Protein AF-A0A165KEB1-F1 (afdb_monomer_lite)

Secondary structure (DSSP, 8-state):
--HHHHTS-HHHHHHHHHHHTT--EEEEEEEEEEEETTEEEEEEEEEEEEE--HHHHHHHHHHHHHHS---

Radius of gyration: 19.16 Å; chains: 1; bounding box: 36×39×51 Å

InterPro domains:
  IPR012340 Nucleic acid-binding, OB-fold [G3DSA:2.40.50.140] (1-68)
  IPR012340 Nucleic acid-binding, OB-fold [SSF50249] (1-68)
  IPR013955 Replication factor A, C-terminal [PF08646] (7-61)

Foldseek 3Di:
DDPVVLPPDPVVNVVVVVVVPPADWDWDWDWDFDQDPNDTDIDIDTPDIGH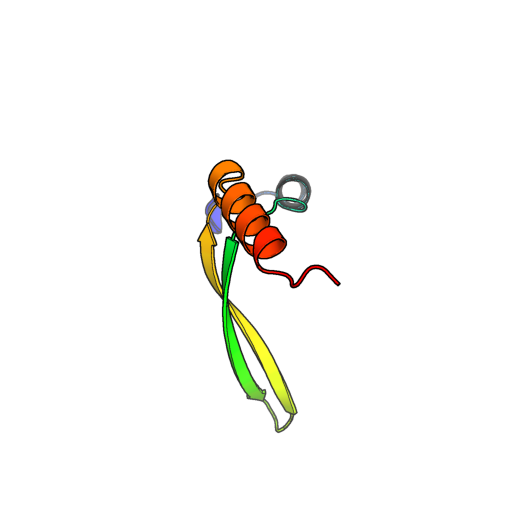DDCVVVVVVVVVVVVPDDDD

Structure (mmCIF, N/CA/C/O backbone):
data_AF-A0A165KEB1-F1
#
_entry.id   AF-A0A165KEB1-F1
#
loop_
_atom_site.group_PDB
_atom_site.id
_atom_site.type_symbol
_atom_site.label_atom_id
_atom_site.label_alt_id
_atom_site.label_comp_id
_atom_site.label_asym_id
_atom_site.label_entity_id
_atom_site.label_seq_id
_atom_site.pdbx_PDB_ins_code
_atom_site.Cartn_x
_atom_site.Cartn_y
_atom_site.Cartn_z
_atom_site.occupancy
_atom_site.B_iso_or_equiv
_atom_site.auth_seq_id
_atom_site.auth_comp_id
_atom_site.auth_asym_id
_atom_site.auth_atom_id
_atom_site.pdbx_PDB_model_num
ATOM 1 N N . MET A 1 1 ? 3.788 9.970 -14.439 1.00 66.25 1 MET A N 1
ATOM 2 C CA . MET A 1 1 ? 4.976 9.639 -15.238 1.00 66.25 1 MET A CA 1
ATOM 3 C C . MET A 1 1 ? 4.705 8.333 -15.940 1.00 66.25 1 MET A C 1
ATOM 5 O O . MET A 1 1 ? 4.284 7.382 -15.282 1.00 66.25 1 MET A O 1
ATOM 9 N N . SER A 1 2 ? 4.824 8.327 -17.261 1.00 79.50 2 SER A N 1
ATOM 10 C CA . SER A 1 2 ? 4.729 7.109 -18.064 1.00 79.50 2 SER A CA 1
ATOM 11 C C . SER A 1 2 ? 6.048 6.324 -18.000 1.00 79.50 2 SER A C 1
ATOM 13 O O . SER A 1 2 ? 7.083 6.868 -17.619 1.00 79.50 2 SER A O 1
ATOM 15 N N . ALA A 1 3 ? 6.022 5.031 -18.337 1.00 78.31 3 ALA A N 1
ATOM 16 C CA . ALA A 1 3 ? 7.237 4.208 -18.341 1.00 78.31 3 ALA A CA 1
ATOM 17 C C . ALA A 1 3 ? 8.292 4.729 -19.338 1.00 78.31 3 ALA A C 1
ATOM 19 O O . ALA A 1 3 ? 9.483 4.638 -19.063 1.00 78.31 3 ALA A O 1
ATOM 20 N N . ASP A 1 4 ? 7.841 5.325 -20.445 1.00 78.56 4 ASP A N 1
ATOM 21 C CA . ASP A 1 4 ? 8.695 5.919 -21.480 1.00 78.56 4 ASP A CA 1
ATOM 22 C C . ASP A 1 4 ? 9.424 7.181 -20.982 1.00 78.56 4 ASP A C 1
ATOM 24 O O . ASP A 1 4 ? 10.591 7.405 -21.288 1.00 78.56 4 ASP A O 1
ATOM 28 N N . GLU A 1 5 ? 8.763 7.981 -20.139 1.00 76.38 5 GLU A N 1
ATOM 29 C CA . GLU A 1 5 ? 9.360 9.170 -19.517 1.00 76.38 5 GLU A CA 1
ATOM 30 C C . GLU A 1 5 ? 10.438 8.818 -18.486 1.00 76.38 5 GLU A C 1
ATOM 32 O O . GLU A 1 5 ? 11.391 9.571 -18.322 1.00 76.38 5 GLU A O 1
ATOM 37 N N . LEU A 1 6 ? 10.306 7.677 -17.801 1.00 75.44 6 LEU A N 1
ATOM 38 C CA . LEU A 1 6 ? 11.241 7.257 -16.756 1.00 75.44 6 LEU A CA 1
ATOM 39 C C . LEU A 1 6 ? 12.572 6.737 -17.327 1.00 75.44 6 LEU A C 1
ATOM 41 O O . LEU A 1 6 ? 13.586 6.819 -16.653 1.00 75.44 6 LEU A O 1
ATOM 45 N N . GLN A 1 7 ? 12.622 6.231 -18.560 1.00 76.00 7 GLN A N 1
ATOM 46 C CA . GLN A 1 7 ? 13.849 5.627 -19.109 1.00 76.00 7 GLN A CA 1
ATOM 47 C C . GLN A 1 7 ? 14.904 6.628 -19.610 1.00 76.00 7 GLN A C 1
ATOM 49 O O . GLN A 1 7 ? 15.981 6.201 -20.021 1.00 76.00 7 GLN A O 1
ATOM 54 N N . LYS A 1 8 ? 14.608 7.932 -19.638 1.00 75.81 8 LYS A N 1
ATOM 55 C CA . LYS A 1 8 ? 15.470 8.920 -20.307 1.00 75.81 8 LYS A CA 1
ATOM 56 C C . LYS A 1 8 ? 16.661 9.403 -19.479 1.00 75.81 8 LYS A C 1
ATOM 58 O O . LYS A 1 8 ? 17.698 9.656 -20.081 1.00 75.81 8 LYS A O 1
ATOM 63 N N . ASP A 1 9 ? 16.539 9.489 -18.153 1.00 73.88 9 ASP A N 1
ATOM 64 C CA . ASP A 1 9 ? 17.553 10.125 -17.300 1.00 73.88 9 ASP A CA 1
ATOM 65 C C . ASP A 1 9 ? 17.790 9.363 -15.980 1.00 73.88 9 ASP A C 1
ATOM 67 O O . ASP A 1 9 ? 17.031 9.484 -15.017 1.00 73.88 9 ASP A O 1
ATOM 71 N N . ASP A 1 10 ? 18.895 8.611 -15.907 1.00 74.62 10 ASP A N 1
ATOM 72 C CA . ASP A 1 10 ? 19.254 7.763 -14.753 1.00 74.62 10 ASP A CA 1
ATOM 73 C C . ASP A 1 10 ? 19.466 8.536 -13.436 1.00 74.62 10 ASP A C 1
ATOM 75 O O . ASP A 1 10 ? 19.205 8.019 -12.350 1.00 74.62 10 ASP A O 1
ATOM 79 N N . SER A 1 11 ? 19.923 9.789 -13.493 1.00 75.62 11 SER A N 1
ATOM 80 C CA . SER A 1 11 ? 20.140 10.622 -12.299 1.00 75.62 11 SER A CA 1
ATOM 81 C C . SER A 1 11 ? 18.837 11.195 -11.726 1.00 75.62 11 SER A C 1
ATOM 83 O O . SER A 1 11 ? 18.698 11.356 -10.508 1.00 75.62 11 SER A O 1
ATOM 85 N N . GLU A 1 12 ? 17.860 11.485 -12.586 1.00 76.75 12 GLU A N 1
ATOM 86 C CA . GLU A 1 12 ? 16.536 11.957 -12.176 1.00 76.75 12 GLU A CA 1
ATOM 87 C C . GLU A 1 12 ? 15.682 10.806 -11.632 1.00 76.75 12 GLU A C 1
ATOM 89 O O . GLU A 1 12 ? 14.924 10.997 -10.673 1.00 76.75 12 GLU A O 1
ATOM 94 N N . LEU A 1 13 ? 15.885 9.591 -12.156 1.00 81.25 13 LEU A N 1
ATOM 95 C CA . LEU A 1 13 ? 15.241 8.368 -11.683 1.00 81.25 13 LEU A CA 1
ATOM 96 C C . LEU A 1 13 ? 15.413 8.151 -10.181 1.00 81.25 13 LEU A C 1
ATOM 98 O O . LEU A 1 13 ? 14.421 7.981 -9.470 1.00 81.25 13 LEU A O 1
ATOM 102 N N . ASP A 1 14 ? 16.645 8.207 -9.675 1.00 82.88 14 ASP A N 1
ATOM 103 C CA . ASP A 1 14 ? 16.931 8.004 -8.250 1.00 82.88 14 ASP A CA 1
ATOM 104 C C . ASP A 1 14 ? 16.154 8.978 -7.359 1.00 82.88 14 ASP A C 1
ATOM 106 O O . ASP A 1 14 ? 15.680 8.618 -6.278 1.00 82.88 14 ASP A O 1
ATOM 110 N N . THR A 1 15 ? 15.997 10.220 -7.812 1.00 83.31 15 THR A N 1
ATOM 111 C CA . THR A 1 15 ? 15.264 11.254 -7.076 1.00 83.31 15 THR A CA 1
ATOM 112 C C . THR A 1 15 ? 13.761 10.984 -7.104 1.00 83.31 15 THR A C 1
ATOM 114 O O . THR A 1 15 ? 13.090 11.075 -6.073 1.00 83.31 15 THR A O 1
ATOM 117 N N . VAL A 1 16 ? 13.220 10.592 -8.259 1.00 84.94 16 VAL A N 1
ATOM 118 C CA . VAL A 1 16 ? 11.805 10.227 -8.409 1.00 84.94 16 VAL A CA 1
ATOM 119 C C . VAL A 1 16 ? 11.463 8.993 -7.572 1.00 84.94 16 VAL A C 1
ATOM 121 O O . VAL A 1 16 ? 10.456 9.005 -6.860 1.00 84.94 16 VAL A O 1
ATOM 124 N N . PHE A 1 17 ? 12.310 7.961 -7.581 1.00 85.06 17 PHE A N 1
ATOM 125 C CA . PHE A 1 17 ? 12.122 6.771 -6.753 1.00 85.06 17 PHE A CA 1
ATOM 126 C C . PHE A 1 17 ? 12.186 7.104 -5.263 1.00 85.06 17 PHE A C 1
ATOM 128 O O . PHE A 1 17 ? 11.291 6.701 -4.519 1.00 85.06 17 PHE A O 1
ATOM 135 N N . LYS A 1 18 ? 13.162 7.912 -4.825 1.00 86.38 18 LYS A N 1
ATOM 136 C CA . LYS A 1 18 ? 13.233 8.390 -3.432 1.00 86.38 18 LYS A CA 1
ATOM 137 C C . LYS A 1 18 ? 11.961 9.134 -3.014 1.00 86.38 18 LYS A C 1
ATOM 139 O O . LYS A 1 18 ? 11.464 8.901 -1.920 1.00 86.38 18 LYS A O 1
ATOM 144 N N . ASN A 1 19 ? 11.395 9.958 -3.895 1.00 84.81 19 ASN A N 1
ATOM 145 C CA . ASN A 1 19 ? 10.157 10.703 -3.637 1.00 84.81 19 ASN A CA 1
ATOM 146 C C . ASN A 1 19 ? 8.879 9.844 -3.697 1.00 84.81 19 ASN A C 1
ATOM 148 O O . ASN A 1 19 ? 7.821 10.259 -3.209 1.00 84.81 19 ASN A O 1
ATOM 152 N N . ALA A 1 20 ? 8.923 8.688 -4.359 1.00 84.19 20 ALA A N 1
ATOM 153 C CA . ALA A 1 20 ? 7.808 7.747 -4.416 1.00 84.19 20 ALA A CA 1
ATOM 154 C C . ALA A 1 20 ? 7.749 6.852 -3.168 1.00 84.19 20 ALA A C 1
ATOM 156 O O . ALA A 1 20 ? 6.658 6.484 -2.726 1.00 84.19 20 ALA A O 1
ATOM 157 N N 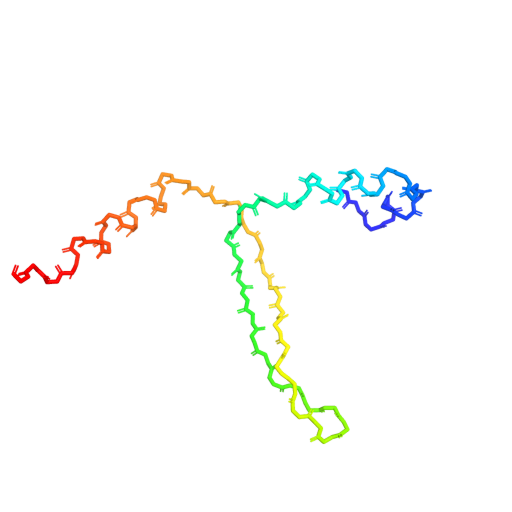. VAL A 1 21 ? 8.909 6.532 -2.592 1.00 86.00 21 VAL A N 1
ATOM 158 C CA . VAL A 1 21 ? 9.035 5.746 -1.360 1.00 86.00 21 VAL A CA 1
ATOM 159 C C . VAL A 1 21 ? 8.497 6.533 -0.156 1.00 86.00 21 VAL A C 1
ATOM 161 O O . VAL A 1 21 ? 8.624 7.751 -0.076 1.00 86.00 21 VAL A O 1
ATOM 164 N N . GLY A 1 22 ? 7.872 5.830 0.794 1.00 82.56 22 GLY A N 1
ATOM 165 C CA . GLY A 1 22 ? 7.366 6.416 2.045 1.00 82.56 22 GLY A CA 1
ATOM 166 C C . GLY A 1 22 ? 5.938 6.966 1.980 1.00 82.56 22 GLY A C 1
ATOM 167 O O . GLY A 1 22 ? 5.448 7.507 2.967 1.00 82.56 22 GLY A O 1
ATOM 168 N N . LYS A 1 23 ? 5.250 6.815 0.845 1.00 86.06 23 LYS A N 1
ATOM 169 C CA . LYS A 1 23 ? 3.833 7.173 0.709 1.00 86.06 23 LYS A CA 1
ATOM 170 C C . LYS A 1 23 ? 2.933 5.989 1.060 1.00 86.06 23 LYS A C 1
ATOM 172 O O . LYS A 1 23 ? 3.179 4.864 0.626 1.00 86.06 23 LYS A O 1
ATOM 177 N N . THR A 1 24 ? 1.870 6.258 1.811 1.00 87.19 24 THR A N 1
ATOM 178 C CA . THR A 1 24 ? 0.867 5.255 2.189 1.00 87.19 24 THR A CA 1
ATOM 179 C C . THR A 1 24 ? -0.253 5.217 1.156 1.00 87.19 24 THR A C 1
ATOM 181 O O . THR A 1 24 ? -0.767 6.260 0.753 1.00 87.19 24 THR A O 1
ATOM 184 N N . PHE A 1 25 ? -0.650 4.013 0.746 1.00 88.50 25 PHE A N 1
ATOM 185 C CA . PHE A 1 25 ? -1.725 3.792 -0.217 1.00 88.50 25 PHE A CA 1
ATOM 186 C C . PHE A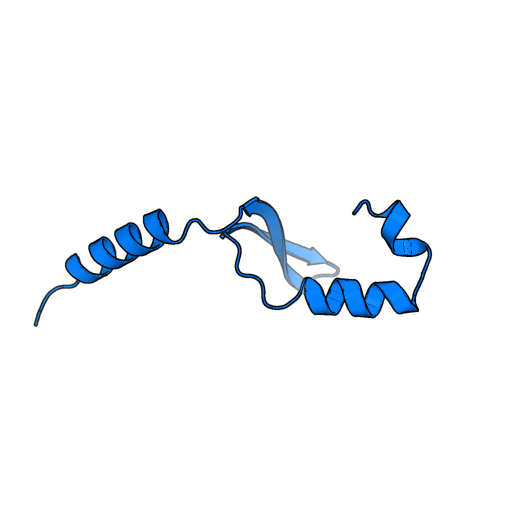 1 25 ? -2.598 2.615 0.199 1.00 88.50 25 PHE A C 1
ATOM 188 O O . PHE A 1 25 ? -2.114 1.648 0.789 1.00 88.50 25 PHE A O 1
ATOM 195 N N . LEU A 1 26 ? -3.868 2.665 -0.195 1.00 88.81 26 LEU A N 1
ATOM 196 C CA . LEU A 1 26 ? -4.747 1.506 -0.171 1.00 88.81 26 LEU A CA 1
ATOM 197 C C . LEU A 1 26 ? -4.472 0.675 -1.426 1.00 88.81 26 LEU A C 1
ATOM 199 O O . LEU A 1 26 ? -4.679 1.139 -2.551 1.00 88.81 26 LEU A O 1
ATOM 203 N N . VAL A 1 27 ? -3.978 -0.548 -1.239 1.00 90.19 27 VAL A N 1
ATOM 204 C CA . VAL A 1 27 ? -3.608 -1.450 -2.335 1.00 90.19 27 VAL A CA 1
ATOM 205 C C . VAL A 1 27 ? -4.503 -2.683 -2.348 1.00 90.19 27 VAL A C 1
ATOM 207 O O . VAL A 1 27 ? -4.550 -3.458 -1.397 1.00 90.19 27 VAL A O 1
ATOM 210 N N . SER A 1 28 ? -5.208 -2.902 -3.455 1.00 89.31 28 SER A N 1
ATOM 211 C CA . SER A 1 28 ? -5.930 -4.154 -3.678 1.00 89.31 28 SER A CA 1
ATOM 212 C C . SER A 1 28 ? -4.956 -5.181 -4.247 1.00 89.31 28 SER A C 1
ATOM 214 O O . SER A 1 28 ? -4.554 -5.081 -5.408 1.00 89.31 28 SER A O 1
ATOM 216 N N . CYS A 1 29 ? -4.560 -6.158 -3.433 1.00 89.81 29 CYS A N 1
ATOM 217 C CA . CYS A 1 29 ? -3.605 -7.196 -3.812 1.00 89.81 29 CYS A CA 1
ATOM 218 C C . CYS A 1 29 ? -4.311 -8.526 -4.106 1.00 89.81 29 CYS A C 1
ATOM 220 O O . CYS A 1 29 ? -5.214 -8.941 -3.382 1.00 89.81 29 CYS A O 1
ATOM 222 N N . ARG A 1 30 ? -3.875 -9.215 -5.164 1.00 86.44 30 ARG A N 1
ATOM 223 C CA . ARG A 1 30 ? -4.231 -10.602 -5.463 1.00 86.44 30 ARG A CA 1
ATOM 224 C C . ARG A 1 30 ? -2.996 -11.470 -5.295 1.00 86.44 30 ARG A C 1
ATOM 226 O O . ARG A 1 30 ? -1.980 -11.250 -5.959 1.00 86.44 30 ARG A O 1
ATOM 233 N N . VAL A 1 31 ? -3.125 -12.489 -4.458 1.00 88.12 31 VAL A N 1
ATOM 234 C CA . VAL A 1 31 ? -2.075 -13.477 -4.219 1.00 88.12 31 VAL A CA 1
ATOM 235 C C . VAL A 1 31 ? -2.367 -14.714 -5.052 1.00 88.12 31 VAL A C 1
ATOM 237 O O . VAL A 1 31 ? -3.493 -15.212 -5.060 1.00 88.12 31 VAL A O 1
ATOM 240 N N . LYS A 1 32 ? -1.361 -15.192 -5.780 1.00 89.06 32 LYS A N 1
ATOM 241 C CA . LYS A 1 32 ? -1.406 -16.481 -6.470 1.00 89.06 32 LYS A CA 1
ATOM 242 C C . LYS A 1 32 ? -0.148 -17.264 -6.136 1.00 89.06 32 LYS A C 1
ATOM 244 O O . LYS A 1 32 ? 0.944 -16.700 -6.115 1.00 89.06 32 LYS A O 1
ATOM 249 N N . GLN A 1 33 ? -0.315 -18.553 -5.882 1.00 86.81 33 GLN A N 1
ATOM 250 C CA . GLN A 1 33 ? 0.799 -19.483 -5.803 1.00 86.81 33 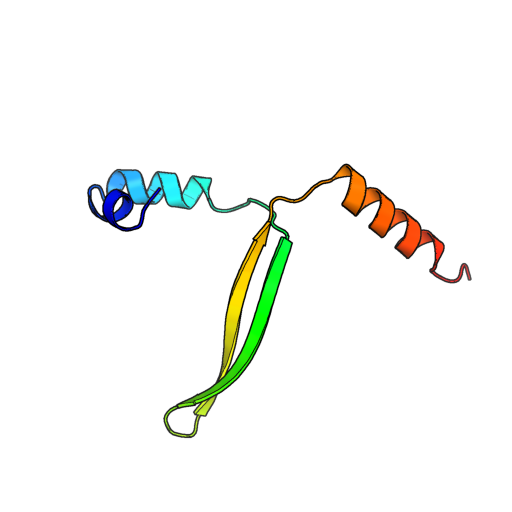GLN A CA 1
ATOM 251 C C . GLN A 1 33 ? 1.119 -19.935 -7.226 1.00 86.81 3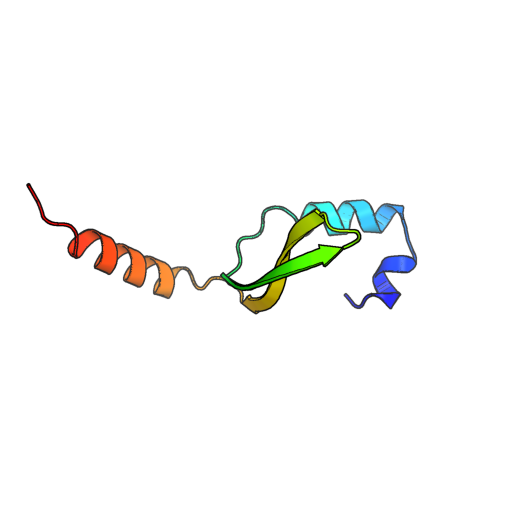3 GLN A C 1
ATOM 253 O O . GLN A 1 33 ? 0.273 -20.524 -7.895 1.00 86.81 33 GLN A O 1
ATOM 258 N N . ASP A 1 34 ? 2.306 -19.573 -7.692 1.00 83.31 34 ASP A N 1
ATOM 259 C CA . ASP A 1 34 ? 2.833 -19.938 -9.001 1.00 83.31 34 ASP A CA 1
ATOM 260 C C . ASP A 1 34 ? 3.970 -20.930 -8.753 1.00 83.31 34 ASP A C 1
ATOM 262 O O . ASP A 1 34 ? 4.842 -20.675 -7.918 1.00 83.31 34 ASP A O 1
ATOM 266 N N . THR A 1 35 ? 3.939 -22.080 -9.417 1.00 84.62 35 THR A N 1
ATOM 267 C CA . THR A 1 35 ? 5.006 -23.077 -9.305 1.00 84.62 35 THR A CA 1
ATOM 268 C C . THR A 1 35 ? 5.867 -22.971 -10.551 1.00 84.62 35 THR A C 1
ATOM 270 O O . THR A 1 35 ? 5.388 -23.225 -11.656 1.00 84.62 35 THR A O 1
ATOM 273 N N . TYR A 1 36 ? 7.128 -22.581 -10.380 1.00 82.19 36 TYR A N 1
ATOM 274 C CA . TYR A 1 36 ? 8.101 -22.537 -11.466 1.00 82.19 36 TYR A CA 1
ATOM 275 C C . TYR A 1 36 ? 9.224 -23.515 -11.142 1.00 82.19 36 TYR A C 1
ATOM 277 O O . TYR A 1 36 ? 9.842 -23.399 -10.089 1.00 82.19 36 TYR A O 1
ATOM 285 N N . ASN A 1 37 ? 9.482 -24.468 -12.041 1.00 84.69 37 ASN A N 1
ATOM 286 C CA . ASN A 1 37 ? 10.518 -25.492 -11.864 1.00 84.69 37 ASN A CA 1
ATOM 287 C C . ASN A 1 37 ? 10.361 -26.297 -10.553 1.00 84.69 37 ASN A C 1
ATOM 289 O O . ASN A 1 37 ? 11.330 -26.503 -9.829 1.00 84.69 37 ASN A O 1
ATOM 293 N N . ASP A 1 38 ? 9.117 -26.675 -10.230 1.00 83.44 38 ASP A N 1
ATOM 294 C CA . ASP A 1 38 ? 8.711 -27.389 -9.006 1.00 83.44 38 ASP A CA 1
ATOM 295 C C . ASP A 1 38 ? 8.941 -26.649 -7.673 1.00 83.44 38 ASP A C 1
ATOM 297 O O . ASP A 1 38 ? 8.582 -27.164 -6.613 1.00 83.44 38 ASP A O 1
ATOM 301 N N . GLU A 1 39 ? 9.421 -25.401 -7.699 1.00 86.75 39 GLU A N 1
ATOM 302 C CA . GLU A 1 39 ? 9.462 -24.534 -6.522 1.00 86.75 39 GLU A CA 1
ATOM 303 C C . GLU A 1 39 ? 8.162 -23.714 -6.404 1.00 86.75 39 GLU A C 1
ATOM 305 O O . GLU A 1 39 ? 7.866 -22.874 -7.266 1.00 86.75 39 GLU A O 1
ATOM 310 N N . PRO A 1 40 ? 7.352 -23.917 -5.346 1.00 85.94 40 PRO A N 1
ATOM 311 C CA . PRO A 1 40 ? 6.163 -23.109 -5.118 1.00 85.94 40 PRO A CA 1
ATOM 312 C C . PRO A 1 40 ? 6.556 -21.713 -4.623 1.00 85.94 40 PRO A C 1
ATOM 314 O O . PRO A 1 40 ? 7.110 -21.558 -3.534 1.00 85.94 40 PRO A O 1
ATOM 317 N N . ARG A 1 41 ? 6.204 -20.670 -5.382 1.00 85.56 41 ARG A N 1
ATOM 318 C CA . ARG A 1 41 ? 6.420 -19.271 -4.993 1.00 85.56 41 ARG A CA 1
ATOM 319 C C . ARG A 1 41 ? 5.099 -18.511 -4.922 1.00 85.56 41 ARG A C 1
ATOM 321 O O . ARG A 1 41 ? 4.318 -18.475 -5.870 1.00 85.56 41 ARG A O 1
ATOM 328 N N . MET A 1 42 ? 4.860 -17.826 -3.806 1.00 87.62 42 MET A N 1
ATOM 329 C CA . MET A 1 42 ? 3.739 -16.889 -3.698 1.00 87.62 42 MET A CA 1
ATOM 330 C C . MET A 1 42 ? 4.080 -15.584 -4.419 1.00 87.62 42 MET A C 1
ATOM 332 O O . MET A 1 42 ? 5.060 -14.913 -4.085 1.00 87.62 42 MET A O 1
ATOM 336 N N . ARG A 1 43 ? 3.270 -15.211 -5.412 1.00 89.31 43 ARG A N 1
ATOM 337 C CA . ARG A 1 43 ? 3.377 -13.934 -6.122 1.00 89.31 43 ARG A CA 1
ATOM 338 C C . ARG A 1 43 ? 2.234 -13.016 -5.700 1.00 89.31 43 ARG A C 1
ATOM 340 O O . ARG A 1 43 ? 1.059 -13.333 -5.885 1.00 89.31 43 ARG A O 1
ATOM 347 N N . TYR A 1 44 ? 2.606 -11.857 -5.169 1.00 88.94 44 TYR A N 1
ATOM 348 C CA . TYR A 1 44 ? 1.697 -10.769 -4.826 1.00 88.94 44 TYR A CA 1
ATOM 349 C C . TYR A 1 44 ? 1.578 -9.842 -6.033 1.00 88.94 44 TYR A C 1
ATOM 351 O O . TYR A 1 44 ? 2.568 -9.271 -6.483 1.00 88.94 44 TYR A O 1
ATOM 359 N N . SER A 1 45 ? 0.378 -9.725 -6.588 1.00 89.44 45 SER A N 1
ATOM 360 C CA . SER A 1 45 ? 0.091 -8.840 -7.717 1.00 89.44 45 SER A CA 1
ATOM 361 C C . SER A 1 45 ? -0.843 -7.724 -7.272 1.00 89.44 45 SER A C 1
ATOM 363 O O . SER A 1 45 ? -1.904 -7.981 -6.705 1.00 89.44 45 SER A O 1
ATOM 365 N N . ILE A 1 46 ? -0.461 -6.474 -7.516 1.00 89.69 46 ILE A N 1
ATOM 366 C CA . ILE A 1 46 ? -1.289 -5.315 -7.177 1.00 89.69 46 ILE A CA 1
ATOM 367 C C . ILE A 1 46 ? -2.274 -5.091 -8.326 1.00 89.69 46 ILE A C 1
ATOM 369 O O . ILE A 1 46 ? -1.868 -4.931 -9.471 1.00 89.69 46 ILE A O 1
ATOM 373 N N . SER A 1 47 ? -3.571 -5.114 -8.025 1.00 89.94 47 SER A N 1
ATOM 374 C CA . SER A 1 47 ? -4.642 -4.898 -9.009 1.00 89.94 47 SER A CA 1
ATOM 375 C C . SER A 1 47 ? -5.074 -3.433 -9.085 1.00 89.94 47 SER A C 1
ATOM 377 O O . SER A 1 47 ? -5.405 -2.946 -10.161 1.00 89.94 47 SER A O 1
ATOM 379 N N . LYS A 1 48 ? -5.091 -2.724 -7.949 1.00 88.69 48 LYS A N 1
ATOM 380 C CA . LYS A 1 48 ? -5.497 -1.315 -7.862 1.00 88.69 48 LYS A CA 1
ATOM 381 C C . LYS A 1 48 ? -4.751 -0.619 -6.729 1.00 88.69 48 LYS A C 1
ATOM 383 O O . LYS A 1 48 ? -4.486 -1.238 -5.700 1.00 88.69 48 LYS A O 1
ATOM 388 N N . ILE A 1 49 ? -4.453 0.661 -6.925 1.00 90.12 49 ILE A N 1
ATOM 389 C CA . ILE A 1 49 ? -3.853 1.550 -5.927 1.00 90.12 49 ILE A CA 1
ATOM 390 C C . ILE A 1 49 ? -4.771 2.764 -5.782 1.00 90.12 49 ILE A C 1
ATOM 392 O O . ILE A 1 49 ? -5.216 3.320 -6.788 1.00 90.12 49 ILE A O 1
ATOM 396 N N . GLN A 1 50 ? -5.077 3.160 -4.549 1.00 90.75 50 GLN A N 1
ATOM 397 C CA . GLN A 1 50 ? -5.851 4.362 -4.238 1.00 90.75 50 GLN A CA 1
ATOM 398 C C . GLN A 1 50 ? -5.130 5.201 -3.173 1.00 90.75 50 GLN A C 1
ATOM 400 O O . GLN A 1 50 ? -4.495 4.630 -2.279 1.00 90.75 50 GLN A O 1
ATOM 405 N N . PRO A 1 51 ? -5.199 6.544 -3.256 1.00 88.88 51 PRO A N 1
ATOM 406 C CA . PRO A 1 51 ? -4.737 7.402 -2.172 1.00 88.88 51 PRO A CA 1
ATOM 407 C C . PRO A 1 51 ? -5.578 7.151 -0.917 1.00 88.88 51 PRO A C 1
ATOM 409 O O . PRO A 1 51 ? -6.762 6.830 -1.013 1.00 88.88 51 PRO A O 1
ATOM 412 N N . VAL A 1 52 ? -4.949 7.278 0.249 1.00 86.69 52 VAL A N 1
ATOM 413 C CA . VAL A 1 52 ? -5.618 7.110 1.543 1.00 86.69 52 VAL A CA 1
ATOM 414 C C . VAL A 1 52 ? -6.434 8.364 1.850 1.00 86.69 52 VAL A C 1
ATOM 416 O O . VAL A 1 52 ? -5.887 9.467 1.841 1.00 86.69 52 VAL A O 1
ATOM 419 N N . ASP A 1 53 ? -7.719 8.194 2.155 1.00 89.25 53 ASP A N 1
ATOM 420 C CA . ASP A 1 53 ? -8.541 9.245 2.755 1.00 89.25 53 ASP A CA 1
ATOM 421 C C . ASP A 1 53 ? -8.531 9.077 4.279 1.00 89.25 53 ASP A C 1
ATOM 423 O O . ASP A 1 53 ? -9.230 8.235 4.846 1.00 89.25 53 ASP A O 1
ATOM 427 N N . TYR A 1 54 ? -7.714 9.894 4.943 1.00 88.38 54 TYR A N 1
ATOM 428 C CA . TYR A 1 54 ? -7.494 9.808 6.384 1.00 88.38 54 TYR A CA 1
ATOM 429 C C . TYR A 1 54 ? -8.757 10.023 7.221 1.00 88.38 54 TYR A C 1
ATOM 431 O O . TYR A 1 54 ? -8.832 9.463 8.311 1.00 88.38 54 TYR A O 1
ATOM 439 N N . CYS A 1 55 ? -9.735 10.801 6.749 1.00 90.19 55 CYS A N 1
ATOM 440 C CA . CYS A 1 55 ? -10.965 11.032 7.506 1.00 90.19 55 CYS A CA 1
ATOM 441 C C . CYS A 1 55 ? -11.782 9.740 7.581 1.00 90.19 55 CYS A C 1
ATOM 443 O O . CYS A 1 55 ? -12.140 9.288 8.667 1.00 90.19 55 CYS A O 1
ATOM 445 N N . THR A 1 56 ? -12.001 9.106 6.428 1.00 89.44 56 THR A N 1
ATOM 446 C CA . THR A 1 56 ? -12.790 7.867 6.345 1.00 89.44 56 THR A CA 1
ATOM 447 C C . THR A 1 56 ? -12.106 6.685 7.035 1.00 89.44 56 THR A C 1
ATOM 449 O O . THR A 1 56 ? -12.750 5.932 7.764 1.00 89.44 56 THR A O 1
ATOM 452 N N . GLU A 1 57 ? -10.788 6.550 6.878 1.00 88.00 57 GLU A N 1
ATOM 453 C CA . GLU A 1 57 ? -10.024 5.469 7.507 1.00 88.00 57 GLU A CA 1
ATOM 454 C C . GLU A 1 57 ? -9.936 5.645 9.030 1.00 88.00 57 GLU A C 1
ATOM 456 O O . GLU A 1 57 ? -9.999 4.665 9.773 1.00 88.00 57 GLU A O 1
ATOM 461 N N . ALA A 1 58 ? -9.851 6.885 9.529 1.00 89.88 58 ALA A N 1
ATOM 462 C CA . ALA A 1 58 ? -9.872 7.151 10.967 1.00 89.88 58 ALA A CA 1
ATOM 463 C C . ALA A 1 58 ? -11.215 6.769 11.602 1.00 89.88 58 ALA A C 1
ATOM 465 O O . ALA A 1 58 ? -11.233 6.191 12.690 1.00 89.88 58 ALA A O 1
ATOM 466 N N . GLU A 1 59 ? -12.333 7.039 10.925 1.00 92.44 59 GLU A N 1
ATOM 467 C CA . GLU A 1 59 ? -13.657 6.605 11.382 1.00 92.44 59 GLU A CA 1
ATOM 468 C C . GLU A 1 59 ? -13.774 5.077 11.406 1.00 92.44 59 GLU A C 1
ATOM 470 O O . GLU A 1 59 ? -14.252 4.514 12.394 1.00 92.44 59 GLU A O 1
ATOM 475 N N . ALA A 1 60 ? -13.284 4.394 10.366 1.00 90.00 60 ALA A N 1
ATOM 476 C CA . ALA A 1 60 ? -13.256 2.933 10.318 1.00 90.00 60 ALA A CA 1
ATOM 477 C C . ALA A 1 60 ? -12.423 2.339 11.470 1.00 90.00 60 ALA A C 1
ATOM 479 O O . ALA A 1 60 ? -12.857 1.395 12.136 1.00 90.00 60 ALA A O 1
ATOM 480 N N . LEU A 1 61 ? -11.259 2.928 11.765 1.00 89.88 61 LEU A N 1
ATOM 481 C CA . LEU A 1 61 ? -10.419 2.529 12.897 1.00 89.88 61 LEU A CA 1
ATOM 482 C C . LEU A 1 61 ? -11.093 2.807 14.247 1.00 89.88 61 LEU A C 1
ATOM 484 O O . LEU A 1 61 ? -11.020 1.968 15.143 1.00 89.88 61 LEU A O 1
ATOM 488 N N . ALA A 1 62 ? -11.786 3.937 14.406 1.00 92.44 62 ALA A N 1
ATOM 489 C CA . ALA A 1 62 ? -12.513 4.260 15.634 1.00 92.44 62 ALA A CA 1
ATOM 490 C C . ALA A 1 62 ? -13.655 3.265 15.905 1.00 92.44 62 ALA A C 1
ATOM 492 O O . ALA A 1 62 ? -13.837 2.826 17.043 1.00 92.44 62 ALA A O 1
ATOM 493 N N . GLN A 1 63 ? -14.385 2.858 14.861 1.00 92.44 63 GLN A N 1
ATOM 494 C CA . GLN A 1 63 ? -15.416 1.819 14.953 1.00 92.44 63 GLN A CA 1
ATOM 495 C C . GLN A 1 63 ? -14.815 0.463 15.332 1.00 92.44 63 GLN A C 1
ATOM 497 O O . GLN A 1 63 ? -15.344 -0.228 16.204 1.00 92.44 63 GLN A O 1
ATOM 502 N N . LEU A 1 64 ? -13.681 0.105 14.726 1.00 92.31 64 LEU A N 1
ATOM 503 C CA . LEU A 1 64 ? -12.958 -1.122 15.039 1.00 92.31 64 LEU A CA 1
ATOM 504 C C . LEU A 1 64 ? -12.498 -1.135 16.504 1.00 92.31 64 LEU A C 1
ATOM 506 O O . LEU A 1 64 ? -12.743 -2.116 17.199 1.00 92.31 64 LEU A O 1
ATOM 510 N N . ILE A 1 65 ? -11.949 -0.027 17.013 1.00 92.44 65 ILE A N 1
ATOM 511 C CA . ILE A 1 65 ? -11.582 0.129 18.432 1.00 92.44 65 ILE A CA 1
ATOM 512 C C . ILE A 1 65 ? -12.807 -0.025 19.344 1.00 92.44 65 ILE A C 1
ATOM 514 O O . ILE A 1 65 ? -12.738 -0.726 20.351 1.00 92.44 65 ILE A O 1
ATOM 518 N N . ALA A 1 66 ? -13.938 0.589 18.991 1.00 91.62 66 ALA A N 1
ATOM 519 C CA . ALA A 1 66 ? -15.169 0.488 19.773 1.00 91.62 66 ALA A CA 1
ATOM 520 C C . ALA A 1 66 ? -15.749 -0.939 19.812 1.00 91.62 66 ALA A C 1
ATOM 522 O O . ALA A 1 66 ? -16.440 -1.283 20.769 1.00 91.62 66 ALA A O 1
ATOM 523 N N . SER A 1 67 ? -15.467 -1.760 18.792 1.00 90.56 67 SER A N 1
ATOM 524 C CA . SER A 1 67 ? -15.921 -3.154 18.710 1.00 90.56 67 SER A CA 1
ATOM 525 C C . SER A 1 67 ? -15.146 -4.125 19.604 1.00 90.56 67 SER A C 1
ATOM 527 O O . SER A 1 67 ? -15.623 -5.238 19.836 1.00 90.56 67 SER A O 1
ATOM 529 N N . TYR A 1 68 ? -13.976 -3.732 20.122 1.00 90.81 68 TYR A N 1
ATOM 530 C CA . TYR A 1 68 ? -13.241 -4.602 21.032 1.00 90.81 68 TYR A CA 1
ATOM 531 C C . TYR A 1 68 ? -13.980 -4.709 22.369 1.00 90.81 68 TYR A C 1
ATOM 533 O O . TYR A 1 68 ? -14.410 -3.690 22.924 1.00 90.81 68 TYR A O 1
ATOM 541 N N . PRO A 1 69 ? -14.122 -5.929 22.914 1.00 82.19 69 PRO A N 1
ATOM 542 C CA . PRO A 1 69 ? -14.681 -6.103 24.241 1.00 82.19 69 PRO 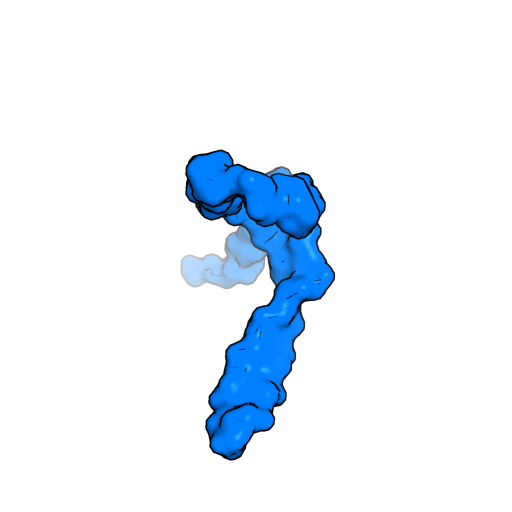A CA 1
ATOM 543 C C . PRO A 1 69 ? -13.781 -5.387 25.251 1.00 82.19 69 PRO A C 1
ATOM 545 O O . PRO A 1 69 ? -12.567 -5.588 25.276 1.00 82.19 69 PRO A O 1
ATOM 548 N N . LYS A 1 70 ? -14.386 -4.520 26.063 1.00 75.00 70 LYS A N 1
ATOM 549 C CA . LYS A 1 70 ? -13.728 -3.950 27.237 1.00 75.00 70 LYS A CA 1
ATOM 550 C C . LYS A 1 70 ? -13.763 -5.017 28.327 1.00 75.00 70 LYS A C 1
ATOM 552 O O . LYS A 1 70 ? -14.846 -5.300 28.836 1.00 75.00 70 LYS A O 1
ATOM 557 N N . GLU A 1 71 ? -12.618 -5.635 28.603 1.00 57.59 71 GLU A N 1
ATOM 558 C CA . GLU A 1 71 ? -12.403 -6.382 29.851 1.00 57.59 71 GLU A CA 1
ATOM 559 C C . GLU A 1 71 ? -12.383 -5.438 31.061 1.00 57.59 71 GLU A C 1
ATOM 561 O O . GLU A 1 71 ? -11.908 -4.285 30.910 1.00 57.59 71 GLU A O 1
#

Organism: NCBI:txid1314781

pLDDT: mean 85.07, std 6.46, range [57.59, 92.44]

Sequence (71 aa):
MSADELQKDDSELDTVFKNAVGKTFLVSCRVKQDTYNDEPRMRYSISKIQPVDYCTEAEALAQLIASYPKE